Protein AF-A0A6N6MU39-F1 (afdb_monomer_lite)

Organism: NCBI:txid2615211

Secondary structure (DSSP, 8-state):
------HHHHHHHHHHHHT---------EEES--STTEEEPPTTB-TTS-B-PPPGGGS-SS-TTSPPHHHHHTHHHHTTS-S--

Structure (mmCIF, N/CA/C/O backbone):
data_AF-A0A6N6MU39-F1
#
_entry.id   AF-A0A6N6MU39-F1
#
loop_
_atom_site.group_PDB
_atom_site.id
_atom_site.type_symbol
_atom_site.label_atom_id
_atom_site.label_alt_id
_atom_site.label_comp_id
_atom_site.label_asym_id
_atom_site.label_entity_id
_atom_site.label_seq_id
_atom_site.pdbx_PDB_ins_code
_atom_site.Cartn_x
_atom_site.Cartn_y
_atom_site.Cartn_z
_atom_site.occupancy
_atom_site.B_iso_or_equiv
_atom_site.auth_seq_id
_atom_site.auth_comp_id
_atom_site.auth_asym_id
_atom_site.auth_atom_id
_atom_site.pdbx_PDB_model_num
ATOM 1 N N . MET A 1 1 ? 21.997 28.638 -60.923 1.00 50.09 1 MET A N 1
ATOM 2 C CA . MET A 1 1 ? 23.340 28.622 -60.302 1.00 50.09 1 MET A CA 1
ATOM 3 C C . MET A 1 1 ? 23.338 27.568 -59.199 1.00 50.09 1 MET A C 1
ATOM 5 O O . MET A 1 1 ? 22.595 27.755 -58.240 1.00 50.09 1 MET A O 1
ATOM 9 N N . PRO A 1 2 ? 24.043 26.432 -59.343 1.00 51.75 2 PRO A N 1
ATOM 10 C CA . PRO A 1 2 ? 24.048 25.389 -58.320 1.00 51.75 2 PRO A CA 1
ATOM 11 C C . PRO A 1 2 ? 24.866 25.866 -57.110 1.00 51.75 2 PRO A C 1
ATOM 13 O O . PRO A 1 2 ? 26.032 26.226 -57.247 1.00 51.75 2 PRO A O 1
ATOM 16 N N . ARG A 1 3 ? 24.246 25.922 -55.924 1.00 61.00 3 ARG A N 1
ATOM 17 C CA . ARG A 1 3 ? 24.946 26.228 -54.666 1.00 61.00 3 ARG A CA 1
ATOM 18 C C . ARG A 1 3 ? 25.820 25.023 -54.315 1.00 61.00 3 ARG A C 1
ATOM 20 O O . ARG A 1 3 ? 25.293 23.972 -53.966 1.00 61.00 3 ARG A O 1
ATOM 27 N N . MET A 1 4 ? 27.140 25.175 -54.425 1.00 59.19 4 MET A N 1
ATOM 28 C CA . MET A 1 4 ? 28.106 24.215 -53.884 1.00 59.19 4 MET A CA 1
ATOM 29 C C . MET A 1 4 ? 27.906 24.145 -52.372 1.00 59.19 4 MET A C 1
ATOM 31 O O . MET A 1 4 ? 28.200 25.099 -51.653 1.00 59.19 4 MET A O 1
ATOM 35 N N . ILE A 1 5 ? 27.357 23.027 -51.900 1.00 65.31 5 ILE A N 1
ATOM 36 C CA . ILE A 1 5 ? 27.300 22.721 -50.474 1.00 65.31 5 ILE A CA 1
ATOM 37 C C . ILE A 1 5 ? 28.755 22.525 -50.027 1.00 65.31 5 ILE A C 1
ATOM 39 O O . ILE A 1 5 ? 29.447 21.674 -50.593 1.00 65.31 5 ILE A O 1
ATOM 43 N N . PRO A 1 6 ? 29.261 23.324 -49.074 1.00 74.75 6 PRO A N 1
ATOM 44 C CA . PRO A 1 6 ? 30.646 23.220 -48.646 1.00 74.75 6 PRO A 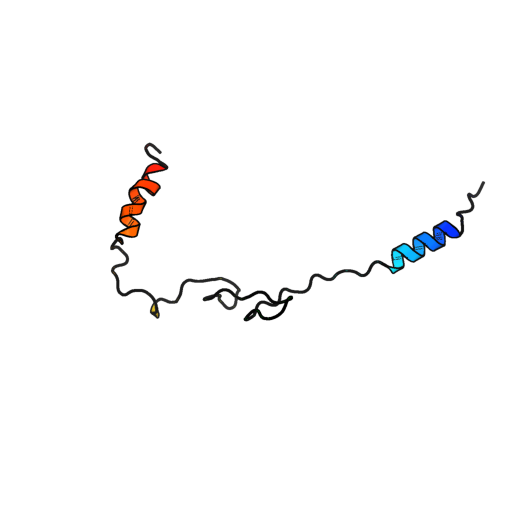CA 1
ATOM 45 C C . PRO A 1 6 ? 30.874 21.843 -48.016 1.00 74.75 6 PRO A C 1
ATOM 47 O O . PRO A 1 6 ? 30.096 21.403 -47.172 1.00 74.75 6 PRO A O 1
ATOM 50 N N . VAL A 1 7 ? 31.945 21.158 -48.426 1.00 73.00 7 VAL A N 1
ATOM 51 C CA . VAL A 1 7 ? 32.304 19.797 -47.976 1.00 73.00 7 VAL A CA 1
ATOM 52 C C . VAL A 1 7 ? 32.353 19.697 -46.444 1.00 73.00 7 VAL A C 1
ATOM 54 O O . VAL A 1 7 ? 31.999 18.673 -45.868 1.00 73.00 7 VAL A O 1
ATOM 57 N N . THR A 1 8 ? 32.677 20.798 -45.767 1.00 70.00 8 THR A N 1
ATOM 58 C CA . THR A 1 8 ? 32.611 20.950 -44.309 1.00 70.00 8 THR A CA 1
ATOM 59 C C . THR A 1 8 ? 31.222 20.678 -43.725 1.00 70.00 8 THR A C 1
ATOM 61 O O . THR A 1 8 ? 31.124 20.014 -42.698 1.00 70.00 8 THR A O 1
ATOM 64 N N . PHE A 1 9 ? 30.141 21.111 -44.380 1.00 72.69 9 PHE A N 1
ATOM 65 C CA . PHE A 1 9 ? 28.772 20.835 -43.925 1.00 72.69 9 PHE A CA 1
ATOM 66 C C . PHE A 1 9 ? 28.408 19.349 -44.039 1.00 72.69 9 PHE A C 1
ATOM 68 O O . PHE A 1 9 ? 27.704 18.822 -43.177 1.00 72.69 9 PHE A O 1
ATOM 75 N N . LEU A 1 10 ? 28.913 18.662 -45.069 1.00 74.19 10 LEU A N 1
ATOM 76 C CA . LEU A 1 10 ? 28.699 17.226 -45.258 1.00 74.19 10 LEU A CA 1
ATOM 77 C C . LEU A 1 10 ? 29.400 16.417 -44.155 1.00 74.19 10 LEU A C 1
ATOM 79 O O . LEU A 1 10 ? 28.794 15.528 -43.563 1.00 74.19 10 LEU A O 1
ATOM 83 N N . VAL A 1 11 ? 30.650 16.768 -43.836 1.00 76.56 11 VAL A N 1
ATOM 84 C CA . VAL A 1 11 ? 31.445 16.092 -42.796 1.00 76.56 11 VAL A CA 1
ATOM 85 C C . VAL A 1 11 ? 30.823 16.274 -41.410 1.00 76.56 11 VAL A C 1
ATOM 87 O O . VAL A 1 11 ? 30.698 15.303 -40.668 1.00 76.56 11 VAL A O 1
ATOM 90 N N . ILE A 1 12 ? 30.370 17.487 -41.076 1.00 74.88 12 ILE A N 1
ATOM 91 C CA . ILE A 1 12 ? 29.707 17.765 -39.792 1.00 74.88 12 ILE A CA 1
ATOM 92 C C . ILE A 1 12 ? 28.398 16.974 -39.674 1.00 74.88 12 ILE A C 1
ATOM 94 O O . ILE A 1 12 ? 28.126 16.369 -38.638 1.00 74.88 12 ILE A O 1
ATOM 98 N N . SER A 1 13 ? 27.608 16.928 -40.749 1.00 70.94 13 SER A N 1
ATOM 99 C CA . SER A 1 13 ? 26.337 16.196 -40.765 1.00 70.94 13 SER A CA 1
ATOM 100 C C . SER A 1 13 ? 26.545 14.688 -40.613 1.00 70.94 13 SER A C 1
ATOM 102 O O . SER A 1 13 ? 25.787 14.036 -39.896 1.00 70.94 13 SER A O 1
ATOM 104 N N . LEU A 1 14 ? 27.589 14.134 -41.238 1.00 73.25 14 LEU A N 1
ATOM 105 C CA . LEU A 1 14 ? 27.922 12.713 -41.135 1.00 73.25 14 LEU A CA 1
ATOM 106 C C . LEU A 1 14 ? 28.440 12.344 -39.735 1.00 73.25 14 LEU A C 1
ATOM 108 O O . LEU A 1 14 ? 28.046 11.316 -39.188 1.00 73.25 14 LEU A O 1
ATOM 112 N N . ALA A 1 15 ? 29.258 13.206 -39.123 1.00 71.19 15 ALA A N 1
ATOM 113 C CA . ALA A 1 15 ? 29.744 13.012 -37.757 1.00 71.19 15 ALA A CA 1
ATOM 114 C C . ALA A 1 15 ? 28.605 13.040 -36.722 1.00 71.19 15 ALA A C 1
ATOM 116 O O . ALA A 1 15 ? 28.618 12.259 -35.773 1.00 71.19 15 ALA A O 1
ATOM 117 N N . LEU A 1 16 ? 27.590 13.889 -36.926 1.00 68.19 16 LEU A N 1
ATOM 118 C CA . LEU A 1 16 ? 26.456 13.998 -36.005 1.00 68.19 16 LEU A CA 1
ATOM 119 C C . LEU A 1 16 ? 25.528 12.771 -36.053 1.00 68.19 16 LEU A C 1
ATOM 121 O O . LEU A 1 16 ? 25.007 12.362 -35.019 1.00 68.19 16 LEU A O 1
ATOM 125 N N . HIS A 1 17 ? 25.364 12.137 -37.219 1.00 63.75 17 HIS A N 1
ATOM 126 C CA . HIS A 1 17 ? 24.566 10.909 -37.341 1.00 63.75 17 HIS A CA 1
ATOM 127 C C . HIS A 1 17 ? 25.265 9.687 -36.726 1.00 63.75 17 HIS A C 1
ATOM 129 O O . HIS A 1 17 ? 24.596 8.826 -36.157 1.00 63.75 17 HIS A O 1
ATOM 135 N N . ALA A 1 18 ? 26.600 9.622 -36.778 1.00 65.69 18 ALA A N 1
ATOM 136 C CA . ALA A 1 18 ? 27.367 8.494 -36.243 1.00 65.69 18 ALA A CA 1
ATOM 137 C C . ALA A 1 18 ? 27.344 8.393 -34.702 1.00 65.69 18 ALA A C 1
ATOM 139 O O . ALA A 1 18 ? 27.593 7.322 -34.158 1.00 65.69 18 ALA A O 1
ATOM 140 N N . GLY A 1 19 ? 27.037 9.487 -33.995 1.00 60.97 19 GLY A N 1
ATOM 141 C CA . GLY A 1 19 ? 27.018 9.536 -32.527 1.00 60.97 19 GLY A CA 1
ATOM 142 C C . GLY A 1 19 ? 25.690 9.147 -31.870 1.00 60.97 19 GLY A C 1
ATOM 143 O O . GLY A 1 19 ? 25.603 9.137 -30.645 1.00 60.97 19 GLY A O 1
ATOM 144 N N . SER A 1 20 ? 24.646 8.848 -32.647 1.00 60.72 20 SER A N 1
ATOM 145 C CA . SER A 1 20 ? 23.318 8.534 -32.107 1.00 60.72 20 SER A CA 1
ATOM 146 C C . SER A 1 20 ? 23.210 7.063 -31.690 1.00 60.72 20 SER A C 1
ATOM 148 O O . SER A 1 20 ? 22.578 6.240 -32.347 1.00 60.72 20 SER A O 1
ATOM 150 N N . THR A 1 21 ? 23.847 6.707 -30.574 1.00 64.56 21 THR A N 1
ATOM 151 C CA . THR A 1 21 ? 23.579 5.429 -29.911 1.00 64.56 21 THR A CA 1
ATOM 152 C C . THR A 1 21 ? 22.183 5.485 -29.293 1.00 64.56 21 THR A C 1
ATOM 154 O O . THR A 1 21 ? 21.890 6.299 -28.418 1.00 64.56 21 THR A O 1
ATOM 157 N N . ALA A 1 22 ? 21.278 4.639 -29.785 1.00 64.25 22 ALA A N 1
ATOM 158 C CA . ALA A 1 22 ? 19.960 4.476 -29.193 1.00 64.25 22 ALA A CA 1
ATOM 159 C C . ALA A 1 22 ? 20.115 3.978 -27.746 1.00 64.25 22 ALA A C 1
ATOM 161 O O . ALA A 1 22 ? 20.601 2.872 -27.511 1.00 64.25 22 ALA A O 1
ATOM 162 N N . SER A 1 23 ? 19.714 4.799 -26.774 1.00 61.72 23 SER A N 1
ATOM 163 C CA . SER A 1 23 ? 19.607 4.372 -25.379 1.00 61.72 23 SER A CA 1
ATOM 164 C C . SER A 1 23 ? 18.382 3.469 -25.250 1.00 61.72 23 SER A C 1
ATOM 166 O O . SER A 1 23 ? 17.247 3.940 -25.326 1.00 61.72 23 SER A O 1
ATOM 168 N N . PHE A 1 24 ? 18.593 2.163 -25.095 1.00 64.12 24 PHE A N 1
ATOM 169 C CA . PHE A 1 24 ? 17.512 1.237 -24.774 1.00 64.12 24 PHE A CA 1
ATOM 170 C C . PHE A 1 24 ? 17.185 1.356 -23.285 1.00 64.12 24 PHE A C 1
ATOM 172 O O . PHE A 1 24 ? 18.065 1.200 -22.440 1.00 64.12 24 PHE A O 1
ATOM 179 N N . ALA A 1 25 ? 15.920 1.619 -22.953 1.00 63.41 25 ALA A N 1
ATOM 180 C CA . ALA A 1 25 ? 15.451 1.531 -21.577 1.00 63.41 25 ALA A CA 1
ATOM 181 C C . ALA A 1 25 ? 15.618 0.081 -21.092 1.00 63.41 25 ALA A C 1
ATOM 183 O O . ALA A 1 25 ? 14.954 -0.830 -21.588 1.00 63.41 25 ALA A O 1
ATOM 184 N N . GLN A 1 26 ? 16.540 -0.144 -20.155 1.00 66.44 26 GLN A N 1
ATOM 185 C CA . GLN A 1 26 ? 16.720 -1.451 -19.530 1.00 66.44 26 GLN A CA 1
ATOM 186 C C . GLN A 1 26 ? 15.452 -1.810 -18.747 1.00 66.44 26 GLN A C 1
ATOM 188 O O . GLN A 1 26 ? 14.893 -0.978 -18.033 1.00 66.44 26 GLN A O 1
ATOM 193 N N . THR A 1 27 ? 14.985 -3.054 -18.885 1.00 66.69 27 THR A N 1
ATOM 194 C CA . THR A 1 27 ? 13.850 -3.545 -18.092 1.00 66.69 27 THR A CA 1
ATOM 195 C C . THR A 1 27 ? 14.259 -3.522 -16.624 1.00 66.69 27 THR A C 1
ATOM 197 O O . THR A 1 27 ? 15.269 -4.128 -16.268 1.00 66.69 27 THR A O 1
ATOM 200 N N . ALA A 1 28 ? 13.503 -2.814 -15.782 1.00 60.41 28 ALA A N 1
ATOM 201 C CA . ALA A 1 28 ? 13.781 -2.764 -14.353 1.00 60.41 28 ALA A CA 1
ATOM 202 C C . ALA A 1 28 ? 13.727 -4.185 -13.774 1.00 60.41 28 ALA A C 1
ATOM 204 O O . ALA A 1 28 ? 12.679 -4.833 -13.789 1.00 60.41 28 ALA A O 1
ATOM 205 N N . VAL A 1 29 ? 14.864 -4.679 -13.283 1.00 64.56 29 VAL A N 1
ATOM 206 C CA . VAL A 1 29 ? 14.942 -5.984 -12.627 1.00 64.56 29 VAL A CA 1
ATOM 207 C C . VAL A 1 29 ? 14.493 -5.795 -11.181 1.00 64.56 29 VAL A C 1
ATOM 209 O O . VAL A 1 29 ? 15.204 -5.218 -10.354 1.00 64.56 29 VAL A O 1
ATOM 212 N N . THR A 1 30 ? 13.279 -6.248 -10.877 1.00 66.06 30 THR A N 1
ATOM 213 C CA . THR A 1 30 ? 12.751 -6.278 -9.509 1.00 66.06 30 THR A CA 1
ATOM 214 C C . THR A 1 30 ? 13.283 -7.524 -8.797 1.00 66.06 30 THR A C 1
ATOM 216 O O . THR A 1 30 ? 13.039 -8.642 -9.248 1.00 66.06 30 THR A O 1
ATOM 219 N N . GLY A 1 31 ? 14.031 -7.341 -7.706 1.00 67.06 31 GLY A N 1
ATOM 220 C CA . GLY A 1 31 ? 14.631 -8.421 -6.909 1.00 67.06 31 GLY A CA 1
ATOM 221 C C . GLY A 1 31 ? 14.786 -8.020 -5.440 1.00 67.06 31 GLY A C 1
ATOM 222 O O . GLY A 1 31 ? 14.131 -7.080 -4.992 1.00 67.06 31 GLY A O 1
ATOM 223 N N . THR A 1 32 ? 15.659 -8.689 -4.676 1.00 63.34 32 THR A N 1
ATOM 224 C CA . THR A 1 32 ? 16.014 -8.276 -3.296 1.00 63.34 32 THR A CA 1
ATOM 225 C C . THR A 1 32 ? 16.781 -6.949 -3.237 1.00 63.34 32 THR A C 1
ATOM 227 O O . THR A 1 32 ? 16.978 -6.427 -2.148 1.00 63.34 32 THR A O 1
ATOM 230 N N . GLY A 1 33 ? 17.143 -6.385 -4.397 1.00 58.00 33 GLY A N 1
ATOM 231 C CA . GLY A 1 33 ? 17.670 -5.032 -4.561 1.00 58.00 33 GLY A CA 1
ATOM 232 C C . GLY A 1 33 ? 19.029 -4.831 -3.891 1.00 58.00 33 GLY A C 1
ATOM 233 O O . GLY A 1 33 ? 19.097 -4.436 -2.733 1.00 58.00 33 GLY A O 1
ATOM 234 N N . GLY A 1 34 ? 20.110 -5.100 -4.625 1.00 64.12 34 GLY A N 1
ATOM 235 C CA . GLY A 1 34 ? 21.484 -4.943 -4.127 1.00 64.12 34 GLY A CA 1
ATOM 236 C C . GLY A 1 34 ? 22.449 -4.237 -5.085 1.00 64.12 34 GLY A C 1
ATOM 237 O O . GLY A 1 34 ? 23.546 -3.882 -4.670 1.00 64.12 34 GLY A O 1
ATOM 238 N N . GLY A 1 35 ? 22.061 -4.022 -6.345 1.00 66.44 35 GLY A N 1
ATOM 239 C CA . GLY A 1 35 ? 22.856 -3.324 -7.363 1.00 66.44 35 GLY A CA 1
ATOM 240 C C . GLY A 1 35 ? 22.181 -2.038 -7.867 1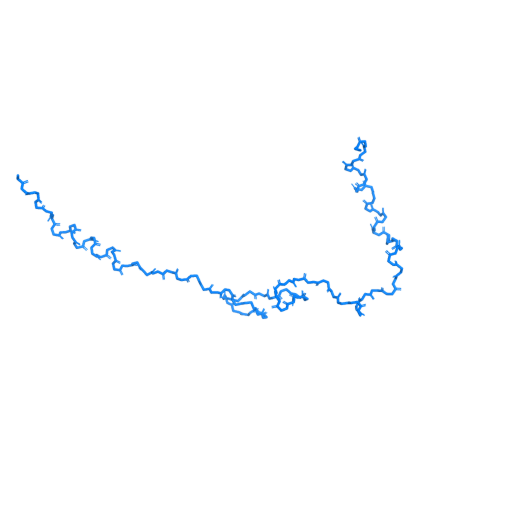.00 66.44 35 GLY A C 1
ATOM 241 O O . GLY A 1 35 ? 20.965 -1.893 -7.702 1.00 66.44 35 GLY A O 1
ATOM 242 N N . PRO A 1 36 ? 22.934 -1.112 -8.490 1.00 65.25 36 PRO A N 1
ATOM 243 C CA . PRO A 1 36 ? 22.431 0.190 -8.952 1.00 65.25 36 PRO A CA 1
ATOM 244 C C . PRO A 1 36 ? 2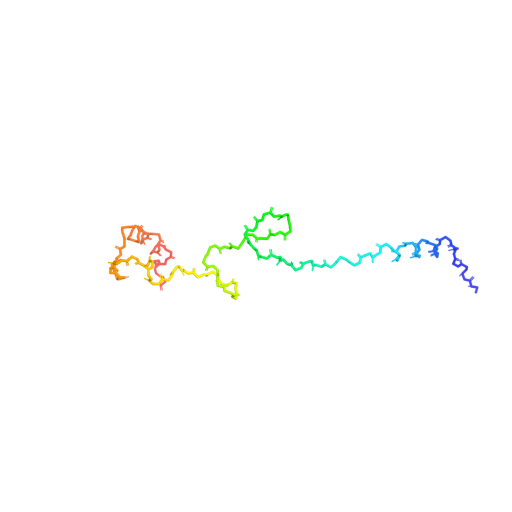1.329 0.107 -10.021 1.00 65.25 36 PRO A C 1
ATOM 246 O O . PRO A 1 36 ? 20.561 1.050 -10.187 1.00 65.25 36 PRO A O 1
ATOM 249 N N . GLU A 1 37 ? 21.200 -1.033 -10.694 1.00 68.19 37 GLU A N 1
ATOM 250 C CA . GLU A 1 37 ? 20.154 -1.318 -11.688 1.00 68.19 37 GLU A CA 1
ATOM 251 C C . GLU A 1 37 ? 18.968 -2.123 -11.121 1.00 68.19 37 GLU A C 1
ATOM 253 O O . GLU A 1 37 ? 18.050 -2.490 -11.856 1.00 68.19 37 GLU A O 1
ATOM 258 N N . THR A 1 38 ? 18.956 -2.405 -9.815 1.00 66.19 38 THR A N 1
ATOM 259 C CA . THR A 1 38 ? 17.928 -3.246 -9.184 1.00 66.19 38 THR A CA 1
ATOM 260 C C . THR A 1 38 ? 16.988 -2.431 -8.304 1.00 66.19 38 THR A C 1
ATOM 262 O O . THR A 1 38 ? 17.419 -1.584 -7.527 1.00 66.19 38 THR A O 1
ATOM 265 N N . THR A 1 39 ? 15.687 -2.708 -8.393 1.00 69.25 39 THR A N 1
ATOM 266 C CA . THR A 1 39 ? 14.697 -2.161 -7.451 1.00 69.25 39 THR A CA 1
ATOM 267 C C . THR A 1 39 ? 14.380 -3.207 -6.390 1.00 69.25 39 THR A C 1
ATOM 269 O O . THR A 1 39 ? 14.191 -4.385 -6.712 1.00 69.25 39 THR A O 1
ATOM 272 N N . ILE A 1 40 ? 14.317 -2.778 -5.127 1.00 73.69 40 ILE A N 1
ATOM 273 C CA . ILE A 1 40 ? 13.885 -3.634 -4.019 1.00 73.69 40 ILE A CA 1
ATOM 274 C C . ILE A 1 40 ? 12.404 -3.967 -4.209 1.00 73.69 40 ILE A C 1
ATOM 276 O O . ILE A 1 40 ? 11.558 -3.080 -4.325 1.00 73.69 40 ILE A O 1
ATOM 280 N N . THR A 1 41 ? 12.084 -5.257 -4.211 1.00 79.56 41 THR A N 1
ATOM 281 C CA . THR A 1 41 ? 10.700 -5.737 -4.219 1.00 79.56 41 THR A CA 1
ATOM 282 C C . THR A 1 41 ? 10.081 -5.502 -2.844 1.00 79.56 41 THR A C 1
ATOM 284 O O . THR A 1 41 ? 10.616 -5.960 -1.834 1.00 79.56 41 THR A O 1
ATOM 287 N N . ALA A 1 42 ? 8.951 -4.792 -2.794 1.00 83.25 42 ALA A N 1
ATOM 288 C CA . ALA A 1 42 ? 8.252 -4.538 -1.538 1.00 83.25 42 ALA A CA 1
ATOM 289 C C . ALA A 1 42 ? 7.797 -5.861 -0.880 1.00 83.25 42 ALA A C 1
ATOM 291 O O . ALA A 1 42 ? 7.377 -6.780 -1.596 1.00 83.25 42 ALA A O 1
ATOM 292 N N . PRO A 1 43 ? 7.824 -5.974 0.463 1.00 81.94 43 PRO A N 1
ATOM 293 C CA . PRO A 1 43 ? 7.286 -7.138 1.164 1.00 81.94 43 PRO A CA 1
ATOM 294 C C . PRO A 1 43 ? 5.835 -7.425 0.764 1.00 81.94 43 PRO A C 1
ATOM 296 O O . PRO A 1 43 ? 5.082 -6.503 0.455 1.00 81.94 43 PRO A O 1
ATOM 299 N N . ASN A 1 44 ? 5.433 -8.698 0.795 1.00 84.12 44 ASN A N 1
ATOM 300 C CA . ASN A 1 44 ? 4.080 -9.146 0.432 1.00 84.12 44 ASN A CA 1
ATOM 301 C C . ASN A 1 44 ? 3.654 -8.793 -1.010 1.00 84.12 44 ASN A C 1
ATOM 303 O O . ASN A 1 44 ? 2.470 -8.611 -1.300 1.00 84.12 44 ASN A O 1
ATOM 307 N N . THR A 1 45 ? 4.610 -8.691 -1.937 1.00 86.75 45 THR A N 1
ATOM 308 C CA . THR A 1 45 ? 4.318 -8.516 -3.366 1.00 86.75 45 THR A CA 1
ATOM 309 C C . THR A 1 45 ? 4.059 -9.868 -4.029 1.00 86.75 45 THR A C 1
ATOM 311 O O . THR A 1 45 ? 4.870 -10.785 -3.943 1.00 86.75 45 THR A O 1
ATOM 314 N N . SER A 1 46 ? 2.904 -9.996 -4.682 1.00 82.06 46 SER A N 1
ATOM 315 C CA . SER A 1 46 ? 2.508 -11.179 -5.458 1.00 82.06 46 SER A CA 1
ATOM 316 C C . SER A 1 46 ? 3.368 -11.375 -6.711 1.00 82.06 46 SER A C 1
ATOM 318 O O . SER A 1 46 ? 4.039 -10.455 -7.176 1.00 82.06 46 SER A O 1
ATOM 320 N N . SER A 1 47 ? 3.270 -12.557 -7.325 1.00 81.31 47 SER A N 1
ATOM 321 C CA . SER A 1 47 ? 3.950 -12.885 -8.590 1.00 81.31 47 SER A CA 1
ATOM 322 C C . SER A 1 47 ? 3.587 -11.961 -9.760 1.00 81.31 47 SER A C 1
ATOM 324 O O . SER A 1 47 ? 4.336 -11.881 -10.726 1.00 81.31 47 SER A O 1
ATOM 326 N N . VAL A 1 48 ? 2.464 -11.240 -9.668 1.00 85.81 48 VAL A N 1
ATOM 327 C CA . VAL A 1 48 ? 2.012 -10.247 -10.657 1.00 85.81 48 VAL A CA 1
ATOM 328 C C . VAL A 1 48 ? 2.375 -8.804 -10.274 1.00 85.81 48 VAL A C 1
ATOM 330 O O . VAL A 1 48 ? 1.844 -7.858 -10.847 1.00 85.81 48 VAL A O 1
ATOM 333 N N . GLY A 1 49 ? 3.243 -8.604 -9.275 1.00 83.50 49 GLY A N 1
ATOM 334 C CA . GLY A 1 49 ? 3.731 -7.279 -8.874 1.00 83.50 49 GLY A CA 1
ATOM 335 C C . GLY A 1 49 ? 2.762 -6.464 -8.008 1.00 83.50 49 GLY A C 1
ATOM 336 O O . GLY A 1 49 ? 2.969 -5.271 -7.802 1.00 83.50 49 GLY A O 1
ATOM 337 N N . ARG A 1 50 ? 1.691 -7.074 -7.484 1.00 84.81 50 ARG A N 1
ATOM 338 C CA . ARG A 1 50 ? 0.750 -6.403 -6.569 1.00 84.81 50 ARG A CA 1
ATOM 339 C C . ARG A 1 50 ? 1.159 -6.621 -5.118 1.00 84.81 50 ARG A C 1
ATOM 341 O O . ARG A 1 50 ? 1.162 -7.770 -4.682 1.00 84.81 50 ARG A O 1
ATOM 348 N N . THR A 1 51 ? 1.431 -5.548 -4.378 1.00 89.69 51 THR A N 1
ATOM 349 C CA . THR A 1 51 ? 1.584 -5.590 -2.915 1.00 89.69 51 THR A CA 1
ATOM 350 C C . THR A 1 51 ? 0.231 -5.859 -2.264 1.00 89.69 51 THR A C 1
ATOM 352 O O . THR A 1 51 ? -0.723 -5.107 -2.479 1.00 89.69 51 THR A O 1
ATOM 355 N N . MET A 1 52 ? 0.151 -6.946 -1.503 1.00 86.25 52 MET A N 1
ATOM 356 C CA . MET A 1 52 ? -1.041 -7.382 -0.785 1.00 86.25 52 MET A CA 1
ATOM 357 C C . MET A 1 52 ? -0.785 -7.347 0.725 1.00 86.25 52 MET A C 1
ATOM 359 O O . MET A 1 52 ? 0.366 -7.412 1.154 1.00 86.25 52 MET A O 1
ATOM 363 N N . PRO A 1 53 ? -1.830 -7.244 1.556 1.00 81.69 53 PRO A N 1
ATOM 364 C CA . PRO A 1 53 ? -1.705 -7.551 2.974 1.00 81.69 53 PRO A CA 1
ATOM 365 C C . PRO A 1 53 ? -1.202 -8.986 3.168 1.00 81.69 53 PRO A C 1
ATOM 367 O O . PRO A 1 53 ? -1.397 -9.843 2.300 1.00 81.69 53 PRO A O 1
ATOM 370 N N . THR A 1 54 ? -0.587 -9.258 4.317 1.00 81.19 54 THR A N 1
ATOM 371 C CA . THR A 1 54 ? -0.322 -10.632 4.746 1.00 81.19 54 THR A CA 1
ATOM 372 C C . THR A 1 54 ? -1.618 -11.449 4.768 1.00 81.19 54 THR A C 1
ATOM 374 O O . THR A 1 54 ? -2.719 -10.911 4.922 1.00 81.19 54 THR A O 1
ATOM 377 N N . GLY A 1 55 ? -1.490 -12.759 4.549 1.00 77.00 55 GLY A N 1
ATOM 378 C CA . GLY A 1 55 ? -2.637 -13.659 4.493 1.00 77.00 55 GLY A CA 1
ATOM 379 C C . GLY A 1 55 ? -3.403 -13.712 5.816 1.00 77.00 55 GLY A C 1
ATOM 380 O O . GLY A 1 55 ? -2.929 -13.268 6.859 1.00 77.00 55 GLY A O 1
ATOM 381 N N . THR A 1 56 ? -4.587 -14.324 5.795 1.00 73.06 56 THR A N 1
ATOM 382 C CA . THR A 1 56 ? -5.457 -14.458 6.979 1.00 73.06 56 THR A CA 1
ATOM 383 C C . THR A 1 56 ? -4.800 -15.188 8.152 1.00 73.06 56 THR A C 1
ATOM 385 O O . THR A 1 56 ? -5.257 -15.039 9.277 1.00 73.06 56 THR A O 1
ATOM 388 N N . ALA A 1 57 ? -3.739 -15.963 7.908 1.00 76.88 57 ALA A N 1
ATOM 389 C CA . ALA A 1 57 ? -2.951 -16.618 8.950 1.00 76.88 57 ALA A CA 1
ATOM 390 C C . ALA A 1 57 ? -2.232 -15.622 9.880 1.00 76.88 57 ALA A C 1
ATOM 392 O O . ALA A 1 57 ? -2.055 -15.920 11.056 1.00 76.88 57 ALA A O 1
ATOM 393 N N . ASP A 1 58 ? -1.869 -14.441 9.373 1.00 77.25 58 ASP A N 1
ATOM 394 C CA . ASP A 1 58 ? -1.214 -13.381 10.149 1.00 77.25 58 ASP A CA 1
ATOM 395 C C . ASP A 1 58 ? -2.218 -12.342 10.677 1.00 77.25 58 ASP A C 1
ATOM 397 O O . ASP A 1 58 ? -1.831 -11.326 11.261 1.00 77.25 58 ASP A O 1
ATOM 401 N N . ALA A 1 59 ? -3.519 -12.552 10.444 1.00 78.69 59 ALA A N 1
ATOM 402 C CA . ALA A 1 59 ? -4.547 -11.651 10.937 1.00 78.69 59 ALA A CA 1
ATOM 403 C C . ALA A 1 59 ? -4.688 -11.798 12.465 1.00 78.69 59 ALA A C 1
ATOM 405 O O . ALA A 1 59 ? -4.746 -12.920 12.976 1.00 78.69 59 ALA A O 1
ATOM 406 N N . PRO A 1 60 ? -4.793 -10.689 13.218 1.00 77.00 60 PRO A N 1
ATOM 407 C CA . PRO A 1 60 ? -5.110 -10.754 14.639 1.00 77.00 60 PRO A CA 1
ATOM 408 C C . PRO A 1 60 ? -6.437 -11.487 14.887 1.00 77.00 60 PRO A C 1
ATOM 410 O O . PRO A 1 60 ? -7.410 -11.255 14.172 1.00 77.00 60 PRO A O 1
ATOM 413 N N . LEU A 1 61 ? -6.509 -12.297 15.951 1.00 81.44 61 LEU A N 1
ATOM 414 C CA . LEU A 1 61 ? -7.743 -12.951 16.428 1.00 81.44 61 LEU A CA 1
ATOM 415 C C . LEU A 1 61 ? -8.680 -11.969 17.159 1.00 81.44 61 LEU A C 1
ATOM 417 O O . LEU A 1 61 ? -9.224 -12.270 18.218 1.00 81.44 61 LEU A O 1
ATOM 421 N N . LEU A 1 62 ? -8.807 -10.758 16.630 1.00 80.56 62 LEU A N 1
ATOM 422 C CA . LEU A 1 62 ? -9.653 -9.702 17.174 1.00 80.56 62 LEU A CA 1
ATOM 423 C C . LEU A 1 62 ? -10.978 -9.686 16.415 1.00 80.56 62 LEU A C 1
ATOM 425 O O . LEU A 1 62 ? -11.016 -10.036 15.234 1.00 80.56 62 LEU A O 1
ATOM 429 N N . ASP A 1 63 ? -12.054 -9.254 17.073 1.00 83.12 63 ASP A N 1
ATOM 430 C CA . ASP A 1 63 ? -13.316 -8.996 16.382 1.00 83.12 63 ASP A CA 1
ATOM 431 C C . ASP A 1 63 ? -13.095 -7.887 15.332 1.00 83.12 63 ASP A C 1
ATOM 433 O O . ASP A 1 63 ? -12.766 -6.756 15.700 1.00 83.12 63 ASP A O 1
ATOM 437 N N . PRO A 1 64 ? -13.294 -8.154 14.026 1.00 78.06 64 PRO A N 1
ATOM 438 C CA . PRO A 1 64 ? -13.125 -7.147 12.980 1.00 78.06 64 PRO A CA 1
ATOM 439 C C . PRO A 1 64 ? -14.086 -5.955 13.107 1.00 78.06 64 PRO A C 1
ATOM 441 O O . PRO A 1 64 ? -13.875 -4.923 12.467 1.00 78.06 64 PRO A O 1
ATOM 444 N N . ARG A 1 65 ? -15.172 -6.099 13.878 1.00 83.62 65 ARG A N 1
ATOM 445 C CA . ARG A 1 65 ? -16.133 -5.028 14.174 1.00 83.62 65 ARG A CA 1
ATOM 446 C C . ARG A 1 65 ? -15.691 -4.165 15.352 1.00 83.62 65 ARG A C 1
ATOM 448 O O . ARG A 1 65 ? -16.165 -3.033 15.474 1.00 83.62 65 ARG A O 1
ATOM 455 N N . GLU A 1 66 ? -14.806 -4.669 16.207 1.00 90.00 66 GLU A N 1
ATOM 456 C CA . GLU A 1 66 ? -14.331 -3.926 17.360 1.00 90.00 66 GLU A CA 1
ATOM 457 C C . GLU A 1 66 ? -13.339 -2.849 16.919 1.00 90.00 66 GLU A C 1
ATOM 459 O O . GLU A 1 66 ? -12.321 -3.093 16.269 1.00 90.00 66 GLU A O 1
ATOM 464 N N . ARG A 1 67 ? -13.642 -1.605 17.286 1.00 85.50 67 ARG A N 1
ATOM 465 C CA . ARG A 1 67 ? -12.784 -0.471 16.953 1.00 85.50 67 ARG A CA 1
ATOM 466 C C . ARG A 1 67 ? -11.621 -0.390 17.937 1.00 85.50 67 ARG A C 1
ATOM 468 O O . ARG A 1 67 ? -11.812 -0.452 19.150 1.00 85.50 67 ARG A O 1
ATOM 475 N N . THR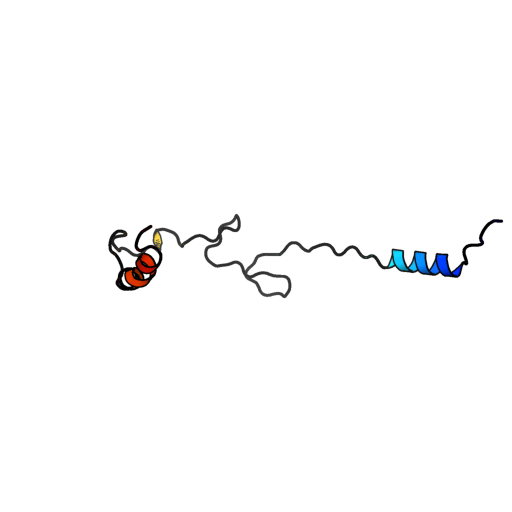 A 1 68 ? -10.421 -0.135 17.434 1.00 88.00 68 THR A N 1
ATOM 476 C CA . THR A 1 68 ? -9.253 0.175 18.272 1.00 88.00 68 THR A CA 1
ATOM 477 C C . THR A 1 68 ? -9.370 1.571 18.895 1.00 88.00 68 THR A C 1
ATOM 479 O O . THR A 1 68 ? -10.081 2.447 18.392 1.00 88.00 68 THR A O 1
ATOM 482 N N . SER A 1 69 ? -8.625 1.824 19.976 1.00 89.75 69 SER A N 1
ATOM 483 C CA . SER A 1 69 ? -8.520 3.161 20.585 1.00 89.75 69 SER A CA 1
ATOM 484 C C . SER A 1 69 ? -8.053 4.215 19.577 1.00 89.75 69 SER A C 1
ATOM 486 O O . SER A 1 69 ? -8.634 5.295 19.492 1.00 89.75 69 SER A O 1
ATOM 488 N N . ARG A 1 70 ? -7.067 3.869 18.741 1.00 89.75 70 ARG A N 1
ATOM 489 C CA . ARG A 1 70 ? -6.574 4.729 17.659 1.00 89.75 70 ARG A CA 1
ATOM 490 C C . ARG A 1 70 ? -7.674 5.092 16.663 1.00 89.75 70 ARG A C 1
ATOM 492 O O . ARG A 1 70 ? -7.776 6.252 16.286 1.00 89.75 70 ARG A O 1
ATOM 499 N N . GLN A 1 71 ? -8.493 4.126 16.246 1.00 88.56 71 GLN A N 1
ATOM 500 C CA . GLN A 1 71 ? -9.597 4.382 15.316 1.00 88.56 71 GLN A CA 1
ATOM 501 C C . GLN A 1 71 ? -10.642 5.326 15.912 1.00 88.56 71 GLN A C 1
ATOM 503 O O . GLN A 1 71 ? -11.102 6.206 15.196 1.00 88.56 71 GLN A O 1
ATOM 508 N N . ARG A 1 72 ? -10.989 5.181 17.199 1.00 89.31 72 ARG A N 1
ATOM 509 C CA . ARG A 1 72 ? -11.905 6.113 17.885 1.00 89.31 72 ARG A CA 1
ATOM 510 C C . ARG A 1 72 ? -11.334 7.528 17.950 1.00 89.31 72 ARG A C 1
ATOM 512 O O . ARG A 1 72 ? -12.036 8.485 17.661 1.00 89.31 72 ARG A O 1
ATOM 519 N N . ASN A 1 73 ? -10.046 7.6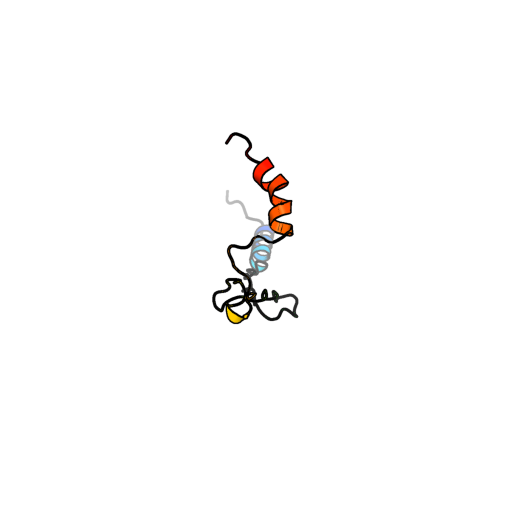68 18.255 1.00 89.69 73 ASN A N 1
ATOM 520 C CA . ASN A 1 73 ? -9.400 8.982 18.332 1.00 89.69 73 ASN A CA 1
ATOM 521 C C . ASN A 1 73 ? -9.347 9.707 16.975 1.00 89.69 73 ASN A C 1
ATOM 523 O O . ASN A 1 73 ? -9.311 10.934 16.938 1.00 89.69 73 ASN A O 1
ATOM 527 N N . LEU A 1 74 ? -9.365 8.967 15.861 1.00 88.62 74 LEU A N 1
ATOM 528 C CA . LEU A 1 74 ? -9.416 9.544 14.515 1.00 88.62 74 LEU A CA 1
ATOM 529 C C . LEU A 1 74 ? -10.800 10.086 14.135 1.00 88.62 74 LEU A C 1
ATOM 531 O O . LEU A 1 74 ? -10.883 10.844 13.172 1.00 88.62 74 LEU A O 1
ATOM 535 N N . ASP A 1 75 ? -11.864 9.773 14.882 1.00 85.06 75 ASP A N 1
ATOM 536 C CA . ASP A 1 75 ? -13.217 10.261 14.581 1.00 85.06 75 ASP A CA 1
ATOM 537 C C . ASP A 1 75 ? -13.299 11.785 14.572 1.00 85.06 75 ASP A C 1
ATOM 539 O O . ASP A 1 75 ? -13.977 12.351 13.724 1.00 85.06 75 ASP A O 1
ATOM 543 N N . ALA A 1 76 ? -12.571 12.465 15.461 1.00 80.81 76 ALA A N 1
ATOM 544 C CA . ALA A 1 76 ? -12.533 13.927 15.484 1.00 80.81 76 ALA A CA 1
ATOM 545 C C . ALA A 1 76 ? -11.953 14.525 14.187 1.00 80.81 76 ALA A C 1
ATOM 547 O O . ALA A 1 76 ? -12.353 15.608 13.772 1.00 80.81 76 ALA A O 1
ATOM 548 N N . VAL A 1 77 ? -11.031 13.811 13.533 1.00 81.19 77 VAL A N 1
ATOM 549 C CA . VAL A 1 77 ? -10.426 14.226 12.260 1.00 81.19 77 VAL A CA 1
ATOM 550 C C . VAL A 1 77 ? -11.335 13.850 11.092 1.00 81.19 77 VAL A C 1
ATOM 552 O O . VAL A 1 77 ? -11.612 14.679 10.231 1.00 81.19 77 VAL A O 1
ATOM 555 N N . LEU A 1 78 ? -11.822 12.608 11.066 1.00 80.12 78 LEU A N 1
ATOM 556 C CA . LEU A 1 78 ? -12.607 12.071 9.953 1.00 80.12 78 LEU A CA 1
ATOM 557 C C . LEU A 1 78 ? -14.011 12.684 9.879 1.00 80.12 78 LEU A C 1
ATOM 559 O O . LEU A 1 78 ? -14.460 13.037 8.792 1.00 80.12 78 LEU A O 1
ATOM 563 N N . ASN A 1 79 ? -14.671 12.890 11.020 1.00 70.44 79 ASN A N 1
ATOM 564 C CA . ASN A 1 79 ? -15.973 13.560 11.079 1.00 70.44 79 ASN A CA 1
ATOM 565 C C . ASN A 1 79 ? -15.853 15.089 10.973 1.00 70.44 79 ASN A C 1
ATOM 567 O O . ASN A 1 79 ? -16.856 15.770 10.785 1.00 70.44 79 ASN A O 1
ATOM 571 N N . GLY A 1 80 ? -14.640 15.642 11.079 1.00 62.97 80 GLY A N 1
ATOM 572 C CA . GLY A 1 80 ? -14.391 17.077 10.930 1.00 62.97 80 GLY A CA 1
ATOM 573 C C . GLY A 1 80 ? -14.404 17.567 9.478 1.00 62.97 80 GLY A C 1
ATOM 574 O O . GLY A 1 80 ? -14.577 18.759 9.247 1.00 62.97 80 GLY A O 1
ATOM 575 N N . VAL A 1 81 ? -14.241 16.672 8.495 1.00 66.81 81 VAL A N 1
ATOM 576 C CA . VAL A 1 81 ? -14.147 17.045 7.068 1.00 66.81 81 VAL A CA 1
ATOM 577 C C . VAL A 1 81 ? -15.520 17.294 6.429 1.00 66.81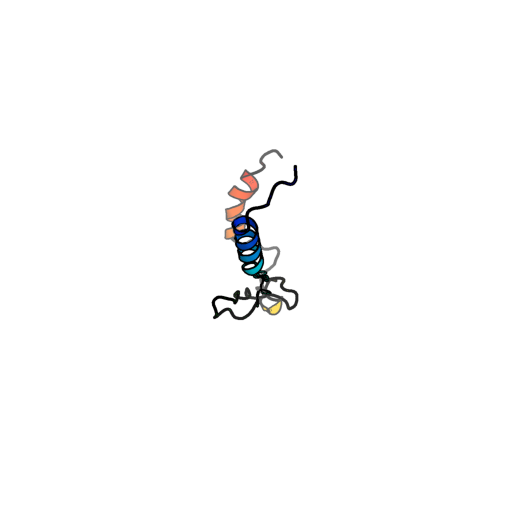 81 VAL A C 1
ATOM 579 O O . VAL A 1 81 ? -15.609 18.059 5.474 1.00 66.81 81 VAL A O 1
ATOM 582 N N . CYS A 1 82 ? -16.595 16.713 6.971 1.00 63.75 82 CYS A N 1
ATOM 583 C CA . CYS A 1 82 ? -17.958 16.895 6.464 1.00 63.75 82 CYS A CA 1
ATOM 584 C C . CYS A 1 82 ? -18.977 17.005 7.609 1.00 63.75 82 CYS A C 1
ATOM 586 O O . CYS A 1 82 ? -19.755 16.090 7.865 1.00 63.75 82 CYS A O 1
ATOM 588 N N . ALA A 1 83 ? -18.997 18.147 8.296 1.00 60.03 83 ALA A N 1
ATOM 589 C CA . ALA A 1 83 ? -20.153 18.548 9.095 1.00 60.03 83 ALA A CA 1
ATOM 590 C C . ALA A 1 83 ? -21.143 19.298 8.183 1.00 60.03 83 ALA A C 1
ATOM 592 O O . ALA A 1 83 ? -20.957 20.485 7.923 1.00 60.03 83 ALA A O 1
ATOM 593 N N . GLY A 1 84 ? -22.169 18.609 7.668 1.00 61.88 84 GLY A N 1
ATOM 594 C CA . GLY A 1 84 ? -23.213 19.206 6.815 1.00 61.88 84 GLY A CA 1
ATOM 595 C C . GLY A 1 84 ? -23.075 18.956 5.308 1.00 61.88 84 GLY A C 1
ATOM 596 O O . GLY A 1 84 ? -23.793 19.579 4.527 1.00 61.88 84 GLY A O 1
ATOM 597 N N . CYS A 1 85 ? -22.176 18.050 4.916 1.00 60.56 85 CYS A N 1
ATOM 598 C CA . CYS A 1 85 ? -22.405 17.210 3.744 1.00 60.56 85 CYS A CA 1
ATOM 599 C C . CYS A 1 85 ? -23.486 16.168 4.123 1.00 60.56 85 CYS A C 1
ATOM 601 O O . CYS A 1 85 ? -24.221 15.744 3.216 1.00 60.56 85 CYS A O 1
#

Sequence (85 aa):
MPRMIPVTFLVISLALHAGSTASFAQTAVTGTGGGPETTITAPNTSSVGRTMPTGTADAPLLDPRERTSRQRNLDAVLNGVCAGC

Foldseek 3Di:
DDPPDPVVVVVVVVVVVVPDDDDDDDDQAEDCDDDPSHDHQDPCQDPVRDRDPDDPVPDDPDDPPDDDPVRVVCCCVVVVVDPPD

pLDDT: mean 73.57, std 10.12, range [50.09, 90.0]

Radius of gyration: 30.49 Å; chains: 1; bounding box: 56×45×81 Å